Protein AF-A0A7Z9MV80-F1 (afdb_monomer_lite)

Secondary structure (DSSP, 8-state):
-EEEEEEESSHHHHHHHHHHGGGGTTSEEEEEEES--S-STT--HHHHHHHTTT--S----------

Foldseek 3Di:
DEDEAEFEPDPVSVVVVVVCCVVCVVYHYHYHYDNDDDDPPDDDPVVVVVVVVPDDDDPPPPDPDDD

Radius of gyration: 17.08 Å; chains: 1; bounding box: 30×18×62 Å

Structure (mmCIF, N/CA/C/O backbone):
data_AF-A0A7Z9MV80-F1
#
_entry.id   AF-A0A7Z9MV80-F1
#
loop_
_atom_site.group_PDB
_atom_site.id
_atom_site.type_symbol
_atom_site.label_atom_id
_atom_site.label_alt_id
_atom_site.label_comp_id
_atom_site.label_asym_id
_atom_site.label_entity_id
_atom_site.label_seq_id
_atom_site.pdbx_PDB_ins_code
_atom_site.Cartn_x
_atom_site.Cartn_y
_atom_site.Cartn_z
_atom_site.occupancy
_atom_site.B_iso_or_equiv
_atom_site.auth_seq_id
_atom_site.auth_comp_id
_atom_site.auth_asym_id
_atom_site.auth_atom_id
_atom_site.pdbx_PDB_model_num
ATOM 1 N N . MET A 1 1 ? -8.171 0.921 16.359 1.00 85.12 1 MET A N 1
ATOM 2 C CA . MET A 1 1 ? -6.694 0.777 16.388 1.00 85.12 1 MET A CA 1
ATOM 3 C C . MET A 1 1 ? -6.067 1.859 15.529 1.00 85.12 1 MET A C 1
ATOM 5 O O . MET A 1 1 ? -6.758 2.379 14.659 1.00 85.12 1 MET A O 1
ATOM 9 N N . LYS A 1 2 ? -4.790 2.177 15.774 1.00 89.88 2 LYS 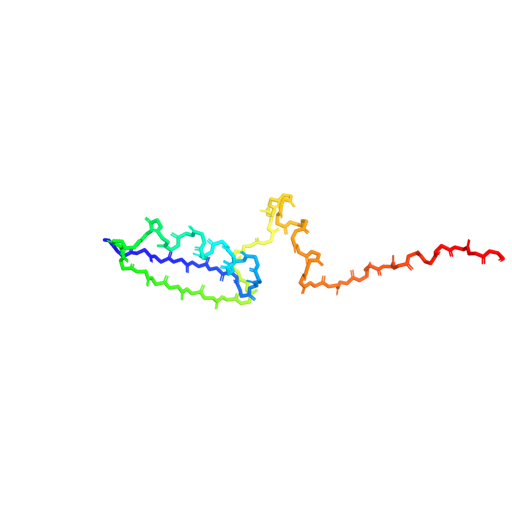A N 1
ATOM 10 C CA . LYS A 1 2 ? -4.002 3.075 14.923 1.00 89.88 2 LYS A CA 1
ATOM 11 C C . LYS A 1 2 ? -3.199 2.240 13.933 1.00 89.88 2 LYS A C 1
ATOM 13 O O . LYS A 1 2 ? -2.400 1.410 14.362 1.00 89.88 2 LYS A O 1
ATOM 18 N N . ILE A 1 3 ? -3.444 2.420 12.641 1.00 90.00 3 ILE A N 1
ATOM 19 C CA . ILE A 1 3 ? -2.763 1.684 11.573 1.00 90.00 3 ILE A CA 1
ATOM 20 C C . ILE A 1 3 ? -1.961 2.687 10.752 1.00 90.00 3 ILE A C 1
ATOM 22 O O . ILE A 1 3 ? -2.514 3.639 10.202 1.00 90.00 3 ILE A O 1
ATOM 26 N N . THR A 1 4 ? -0.653 2.460 10.660 1.00 91.56 4 THR A N 1
ATOM 27 C CA . THR A 1 4 ? 0.241 3.287 9.849 1.00 91.56 4 THR A CA 1
ATOM 28 C C . THR A 1 4 ? 0.539 2.586 8.532 1.00 91.56 4 THR A C 1
ATOM 30 O O . THR A 1 4 ? 1.059 1.471 8.525 1.00 91.56 4 THR A O 1
ATOM 33 N N . ILE A 1 5 ? 0.234 3.248 7.419 1.00 88.62 5 ILE A N 1
ATOM 34 C CA . ILE A 1 5 ? 0.478 2.759 6.065 1.00 88.62 5 ILE A CA 1
ATOM 35 C C . ILE A 1 5 ? 1.614 3.577 5.452 1.00 88.62 5 ILE A C 1
ATOM 37 O O . ILE A 1 5 ? 1.507 4.789 5.272 1.00 88.62 5 ILE A O 1
ATOM 41 N N . LEU A 1 6 ? 2.708 2.895 5.122 1.00 90.12 6 LEU A N 1
ATOM 42 C CA . LEU A 1 6 ? 3.834 3.445 4.372 1.00 90.12 6 LEU A CA 1
ATOM 43 C C . LEU A 1 6 ? 3.668 3.033 2.913 1.00 90.12 6 LEU A C 1
ATOM 45 O O . LEU A 1 6 ? 3.773 1.851 2.590 1.00 90.12 6 LEU A O 1
ATOM 49 N N . ALA A 1 7 ? 3.398 4.000 2.044 1.00 86.81 7 ALA A N 1
ATOM 50 C CA . ALA A 1 7 ? 3.171 3.759 0.628 1.00 86.81 7 ALA A CA 1
ATOM 51 C C . ALA A 1 7 ? 4.067 4.653 -0.234 1.00 86.81 7 ALA A C 1
ATOM 53 O O . ALA A 1 7 ? 4.563 5.700 0.194 1.00 86.81 7 ALA A O 1
ATOM 54 N N . ASN A 1 8 ? 4.301 4.214 -1.465 1.00 88.56 8 ASN A N 1
ATOM 55 C CA . ASN A 1 8 ? 5.014 5.015 -2.446 1.00 88.56 8 ASN A CA 1
ATOM 56 C C . ASN A 1 8 ? 4.096 6.134 -2.972 1.00 88.56 8 ASN A C 1
ATOM 58 O O . ASN A 1 8 ? 2.874 6.000 -3.020 1.00 88.56 8 ASN A O 1
ATOM 62 N N . ARG A 1 9 ? 4.682 7.255 -3.395 1.00 84.12 9 ARG A N 1
ATOM 63 C CA . ARG A 1 9 ? 3.982 8.377 -4.032 1.00 84.12 9 ARG A CA 1
ATOM 64 C C . ARG A 1 9 ? 3.836 8.116 -5.535 1.00 84.12 9 ARG A C 1
ATOM 66 O O . ARG A 1 9 ? 4.384 8.844 -6.358 1.00 84.12 9 ARG A O 1
ATOM 73 N N . ASP A 1 10 ? 3.113 7.060 -5.877 1.00 83.81 10 ASP A N 1
ATOM 74 C CA . ASP A 1 10 ? 2.815 6.668 -7.254 1.00 83.81 10 ASP A CA 1
ATOM 75 C C . ASP A 1 10 ? 1.322 6.350 -7.437 1.00 83.81 10 ASP A C 1
ATOM 77 O O . ASP A 1 10 ? 0.573 6.174 -6.473 1.00 83.81 10 ASP A O 1
ATOM 81 N N . LEU A 1 11 ? 0.883 6.285 -8.695 1.00 83.94 11 LEU A N 1
ATOM 82 C CA . LEU A 1 11 ? -0.522 6.075 -9.040 1.00 83.94 11 LEU A CA 1
ATOM 83 C C . LEU A 1 11 ? -1.062 4.725 -8.543 1.00 83.94 11 LEU A C 1
ATOM 85 O O . LEU A 1 11 ? -2.206 4.654 -8.096 1.00 83.94 11 LEU A O 1
ATOM 89 N N . ALA A 1 12 ? -0.265 3.661 -8.594 1.00 83.38 12 ALA A N 1
ATOM 90 C CA . ALA A 1 12 ? -0.708 2.336 -8.182 1.00 83.38 12 ALA A CA 1
ATOM 91 C C . ALA A 1 12 ? -0.888 2.252 -6.667 1.00 83.38 12 ALA A C 1
ATOM 93 O O . ALA A 1 12 ? -1.880 1.690 -6.200 1.00 83.38 12 ALA A O 1
ATOM 94 N N . SER A 1 13 ? 0.004 2.888 -5.910 1.00 85.81 13 SER A N 1
ATOM 95 C CA . SER A 1 13 ? -0.149 3.065 -4.466 1.00 85.81 13 SER A CA 1
ATOM 96 C C . SER A 1 13 ? -1.434 3.828 -4.121 1.00 85.81 13 SER A C 1
ATOM 98 O O . SER A 1 13 ? -2.182 3.392 -3.247 1.00 85.81 13 SER A O 1
ATOM 100 N N . CYS A 1 14 ? -1.766 4.900 -4.850 1.00 87.88 14 CYS A N 1
ATOM 101 C CA . CYS A 1 14 ? -3.038 5.615 -4.674 1.00 87.88 14 CYS A CA 1
ATOM 102 C C . CYS A 1 14 ? -4.261 4.736 -4.992 1.00 87.88 14 CYS A C 1
ATOM 104 O O . CYS A 1 14 ? -5.243 4.748 -4.249 1.00 87.88 14 CYS A O 1
ATOM 106 N N . ILE A 1 15 ? -4.208 3.939 -6.064 1.00 90.06 15 ILE A N 1
ATOM 107 C CA . ILE A 1 15 ? -5.283 2.997 -6.419 1.00 90.06 15 ILE A CA 1
ATOM 108 C C . ILE A 1 15 ? -5.458 1.936 -5.325 1.00 90.06 15 ILE A C 1
ATOM 110 O O . ILE A 1 15 ? -6.588 1.628 -4.942 1.00 90.06 15 ILE A O 1
ATOM 114 N N . ALA A 1 16 ? -4.360 1.390 -4.802 1.00 89.12 16 ALA A N 1
ATOM 115 C CA . ALA A 1 16 ? -4.390 0.413 -3.720 1.00 89.12 16 ALA A CA 1
ATOM 116 C C . ALA A 1 16 ? -4.979 1.015 -2.435 1.00 89.12 16 ALA A C 1
ATOM 118 O O . ALA A 1 16 ? -5.854 0.401 -1.827 1.00 89.12 16 ALA A O 1
ATOM 119 N N . LEU A 1 17 ? -4.575 2.236 -2.070 1.00 90.62 17 LEU A N 1
ATOM 120 C CA . LEU A 1 17 ? -5.128 2.963 -0.924 1.00 90.62 17 LEU A CA 1
ATOM 121 C C . LEU A 1 17 ? -6.634 3.202 -1.071 1.00 90.62 17 LEU A C 1
ATOM 123 O O . LEU A 1 17 ? -7.379 2.936 -0.134 1.00 90.62 17 LEU A O 1
ATOM 127 N N . ASN A 1 18 ? -7.104 3.598 -2.256 1.00 91.62 18 ASN A N 1
ATOM 128 C CA . ASN A 1 18 ? -8.535 3.789 -2.514 1.00 91.62 18 ASN A CA 1
ATOM 129 C C . ASN A 1 18 ? -9.352 2.498 -2.371 1.00 91.62 18 ASN A C 1
ATOM 131 O O . ASN A 1 18 ? -10.513 2.548 -1.975 1.00 91.62 18 ASN A O 1
ATOM 135 N N . ARG A 1 19 ? -8.758 1.338 -2.668 1.00 91.88 19 ARG A N 1
ATOM 136 C CA . ARG A 1 19 ? -9.391 0.031 -2.420 1.00 91.88 19 ARG A CA 1
ATOM 137 C C . ARG A 1 19 ? -9.327 -0.374 -0.948 1.00 91.88 19 ARG A C 1
ATOM 139 O O . ARG A 1 19 ? -10.201 -1.096 -0.481 1.00 91.88 19 ARG A O 1
ATOM 146 N N . LEU A 1 20 ? -8.302 0.081 -0.232 1.00 90.19 20 LEU A N 1
ATOM 147 C CA . LEU A 1 20 ? -8.034 -0.287 1.153 1.00 90.19 20 LEU A CA 1
ATOM 148 C C . LEU A 1 20 ? -8.832 0.564 2.154 1.00 90.19 20 LEU A C 1
ATOM 150 O O . LEU A 1 20 ? -9.336 0.022 3.133 1.00 90.19 20 LEU A O 1
ATOM 154 N N . PHE A 1 21 ? -9.017 1.866 1.915 1.00 89.44 21 PHE A N 1
ATOM 155 C CA . PHE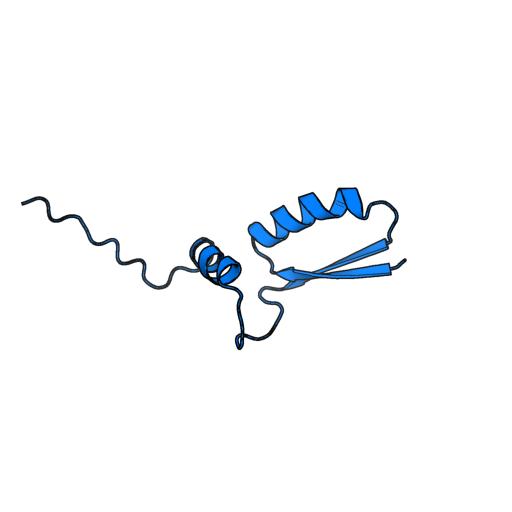 A 1 21 ? -9.728 2.758 2.845 1.00 89.44 21 PHE A CA 1
ATOM 156 C C . PHE A 1 21 ? -11.136 2.310 3.233 1.00 89.44 21 PHE A C 1
ATOM 158 O O . PHE A 1 21 ? -11.441 2.369 4.425 1.00 89.44 21 PHE A O 1
ATOM 165 N N . PRO A 1 22 ? -11.990 1.824 2.311 1.00 92.00 22 PRO A N 1
ATOM 166 C CA . PRO A 1 22 ? -13.329 1.374 2.680 1.00 92.00 22 PRO A CA 1
ATOM 167 C C . PRO A 1 22 ? -13.311 0.222 3.692 1.00 92.00 22 PRO A C 1
ATOM 169 O O . PRO A 1 22 ? -14.213 0.121 4.521 1.00 92.00 22 PRO A O 1
ATOM 172 N N . LEU A 1 23 ? -12.276 -0.625 3.644 1.00 91.06 23 LEU A N 1
ATOM 173 C CA . LEU A 1 23 ? -12.110 -1.779 4.529 1.00 91.06 23 LEU A CA 1
ATOM 174 C C . LEU A 1 23 ? -11.584 -1.389 5.916 1.00 91.06 23 LEU A C 1
ATOM 176 O O . LEU A 1 23 ? -11.768 -2.136 6.870 1.00 91.06 23 LEU A O 1
ATOM 180 N N . LEU A 1 24 ? -10.921 -0.236 6.031 1.00 89.69 24 LEU A N 1
ATOM 181 C CA . LEU A 1 24 ? -10.290 0.239 7.264 1.00 89.69 24 LEU A CA 1
ATOM 182 C C . LEU A 1 24 ? -10.998 1.474 7.854 1.00 89.69 24 LEU A C 1
ATOM 184 O O . LEU A 1 24 ? -10.423 2.175 8.685 1.00 89.69 24 LEU A O 1
ATOM 188 N N . LYS A 1 25 ? -12.248 1.737 7.453 1.00 86.62 25 LYS A N 1
ATOM 189 C CA . LYS A 1 25 ? -13.028 2.918 7.870 1.00 86.62 25 LYS A CA 1
ATOM 190 C C . LYS A 1 25 ? -13.169 3.074 9.393 1.00 86.62 25 LYS A C 1
ATOM 192 O O . LYS A 1 25 ? -13.286 4.190 9.882 1.00 86.62 25 LYS A O 1
ATOM 197 N N . ASP A 1 26 ? -13.143 1.964 10.130 1.00 92.19 26 ASP A N 1
ATOM 198 C CA . ASP A 1 26 ? -13.322 1.921 11.587 1.00 92.19 26 ASP A CA 1
ATOM 199 C C . ASP A 1 26 ? -11.979 2.031 12.348 1.00 92.19 26 ASP A C 1
ATOM 201 O O . 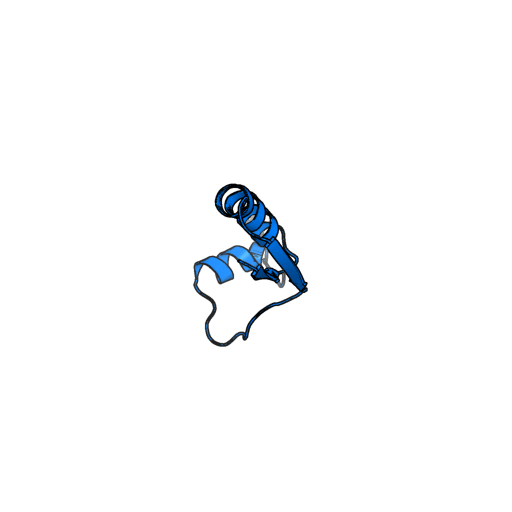ASP A 1 26 ? -11.873 1.723 13.542 1.00 92.19 26 ASP A O 1
ATOM 205 N N . HIS A 1 27 ? -10.902 2.423 11.660 1.00 90.50 27 HIS A N 1
ATOM 206 C CA . HIS A 1 27 ? -9.558 2.551 12.217 1.00 90.50 27 HIS A CA 1
ATOM 207 C C . HIS A 1 27 ? -8.980 3.949 11.986 1.00 90.50 27 HIS A C 1
ATOM 209 O O . HIS A 1 27 ? -9.247 4.605 10.985 1.00 90.50 27 HIS A O 1
ATOM 215 N N . GLU A 1 28 ? -8.151 4.404 12.924 1.00 90.38 28 GLU A N 1
ATOM 216 C CA . GLU A 1 28 ? -7.403 5.648 12.772 1.00 90.38 28 GLU A CA 1
ATOM 217 C C . GLU A 1 28 ? -6.203 5.362 11.864 1.00 90.38 28 GLU A C 1
ATOM 219 O O . GLU A 1 28 ? -5.319 4.576 12.221 1.00 90.38 28 GLU A O 1
ATOM 224 N N . LEU A 1 29 ? -6.200 5.954 10.671 1.00 90.56 29 LEU A N 1
ATOM 225 C CA . LEU A 1 29 ? -5.181 5.709 9.654 1.00 90.56 29 LEU A CA 1
ATOM 226 C C . LEU A 1 29 ? -4.169 6.847 9.612 1.00 90.56 29 LEU A C 1
ATOM 228 O O . LEU A 1 29 ? -4.534 8.012 9.481 1.00 90.56 29 LEU A O 1
ATOM 232 N N . CYS A 1 30 ? -2.887 6.496 9.656 1.00 90.62 30 CYS A N 1
ATOM 233 C CA . CYS A 1 30 ? -1.790 7.416 9.387 1.00 90.62 30 CYS A CA 1
ATOM 234 C C . CYS A 1 30 ? -1.089 6.987 8.101 1.00 90.62 30 CYS A C 1
ATOM 236 O O . CYS A 1 30 ? -0.667 5.838 7.980 1.00 90.62 30 CYS A O 1
ATOM 238 N N . ILE A 1 31 ? -0.979 7.885 7.125 1.00 88.94 31 ILE A N 1
ATOM 239 C CA . ILE A 1 31 ? -0.466 7.544 5.797 1.00 88.94 31 ILE A CA 1
ATOM 240 C C . ILE A 1 31 ? 0.782 8.358 5.527 1.00 88.94 31 ILE A C 1
ATOM 242 O O . ILE A 1 31 ? 0.741 9.586 5.491 1.00 88.94 31 ILE A O 1
ATOM 246 N N . PHE A 1 32 ? 1.877 7.653 5.283 1.00 89.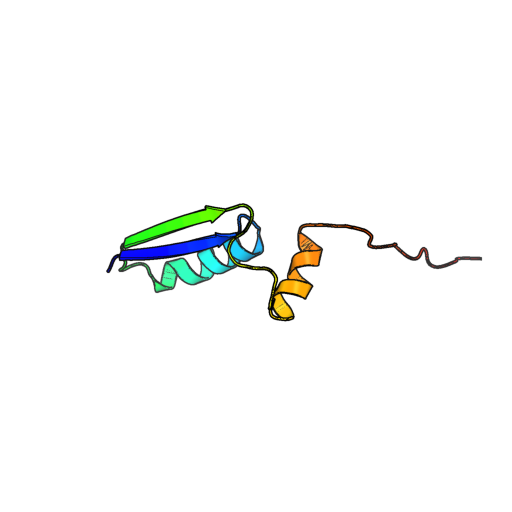75 32 PHE A N 1
ATOM 247 C CA . PHE A 1 32 ? 3.133 8.248 4.871 1.00 89.75 32 PHE A CA 1
ATOM 248 C C . PHE A 1 32 ? 3.399 7.895 3.415 1.00 89.75 32 PHE A C 1
ATOM 250 O O . PHE A 1 32 ? 3.642 6.736 3.076 1.00 89.75 32 PHE A O 1
ATOM 257 N N . LEU A 1 33 ? 3.354 8.919 2.565 1.00 86.38 33 LEU A N 1
ATOM 258 C CA . LEU A 1 33 ? 3.711 8.821 1.156 1.00 86.38 33 LEU A CA 1
ATOM 259 C C . LEU A 1 33 ? 5.160 9.272 0.975 1.00 86.38 33 LEU A C 1
ATOM 261 O O . LEU A 1 33 ? 5.495 10.427 1.232 1.00 86.38 33 LEU A O 1
ATOM 265 N N . SER A 1 34 ? 6.014 8.367 0.511 1.00 84.38 34 SER A N 1
ATOM 266 C CA . SER A 1 34 ? 7.412 8.658 0.170 1.00 84.38 34 SER A CA 1
ATOM 267 C C . SER A 1 34 ? 7.646 8.416 -1.315 1.00 84.38 34 SER A C 1
ATOM 269 O O . SER A 1 34 ? 6.963 7.601 -1.925 1.00 84.38 34 SER A O 1
ATOM 271 N N . ALA A 1 35 ? 8.647 9.065 -1.912 1.00 79.31 35 ALA A N 1
ATOM 272 C CA . ALA A 1 35 ? 9.090 8.707 -3.263 1.00 79.31 35 ALA A CA 1
ATOM 273 C C . ALA A 1 35 ? 9.468 7.215 -3.363 1.00 79.31 35 ALA A C 1
ATOM 275 O O . ALA A 1 35 ? 9.332 6.610 -4.424 1.00 79.31 35 ALA A O 1
ATOM 276 N N . LYS A 1 36 ? 9.924 6.624 -2.249 1.00 75.38 36 LYS A N 1
ATOM 277 C CA . LYS A 1 36 ? 10.234 5.202 -2.154 1.00 75.38 36 LYS A CA 1
ATOM 278 C C . LYS A 1 36 ? 10.123 4.681 -0.718 1.00 75.38 36 LYS A C 1
ATOM 280 O O . LYS A 1 36 ? 10.691 5.274 0.200 1.00 75.38 36 LYS A O 1
ATOM 285 N N . VAL A 1 37 ? 9.463 3.541 -0.542 1.00 71.38 37 VAL A N 1
ATOM 286 C CA . VAL A 1 37 ? 9.424 2.734 0.681 1.00 71.38 37 VAL A CA 1
ATOM 287 C C . VAL A 1 37 ? 10.053 1.359 0.405 1.00 71.38 37 VAL A C 1
ATOM 289 O O . VAL A 1 37 ? 9.825 0.758 -0.643 1.00 71.38 37 VAL A O 1
ATOM 292 N N . GLY A 1 38 ? 10.889 0.862 1.323 1.00 70.75 38 GLY A N 1
ATOM 293 C CA . GLY A 1 38 ? 11.530 -0.461 1.221 1.00 70.75 38 GLY A CA 1
ATOM 294 C C . GLY A 1 38 ? 12.863 -0.542 0.441 1.00 70.75 38 GLY A C 1
ATOM 295 O O . GLY A 1 38 ? 13.276 0.370 -0.289 1.00 70.75 38 GLY A O 1
ATOM 296 N N . LYS A 1 39 ? 13.573 -1.667 0.628 1.00 68.19 39 LYS A N 1
ATOM 297 C CA . LYS A 1 39 ? 14.877 -1.988 0.003 1.00 68.19 39 LYS A CA 1
ATOM 298 C C . LYS A 1 39 ? 14.710 -2.662 -1.371 1.00 68.19 39 LYS A C 1
ATOM 300 O O . LYS A 1 39 ? 13.659 -3.214 -1.667 1.00 68.19 39 LYS A O 1
ATOM 305 N N . TYR A 1 40 ? 15.744 -2.593 -2.218 1.00 63.69 40 TYR A N 1
ATOM 306 C CA . TYR A 1 40 ? 15.735 -3.121 -3.597 1.00 63.69 40 TYR A CA 1
ATOM 307 C C . TYR A 1 40 ? 15.950 -4.637 -3.707 1.00 63.69 40 TYR A C 1
ATOM 309 O O . TYR A 1 40 ? 15.802 -5.185 -4.793 1.00 63.69 40 TYR A O 1
ATOM 317 N N . ASP A 1 41 ? 16.296 -5.313 -2.614 1.00 61.16 41 ASP A N 1
ATOM 318 C CA . ASP A 1 41 ? 16.894 -6.648 -2.705 1.00 61.16 41 ASP A CA 1
ATOM 319 C C . ASP A 1 41 ? 15.929 -7.734 -3.207 1.00 61.16 41 ASP A C 1
ATOM 321 O O . ASP A 1 41 ? 16.377 -8.734 -3.762 1.00 61.16 41 ASP A O 1
ATOM 325 N N . ARG A 1 42 ? 14.608 -7.554 -3.039 1.00 58.50 42 ARG A N 1
ATOM 326 C CA . ARG A 1 42 ? 13.574 -8.489 -3.521 1.00 58.50 42 ARG A CA 1
ATOM 327 C C . ARG A 1 42 ? 12.277 -7.760 -3.867 1.00 58.50 42 ARG A C 1
ATOM 329 O O . ARG A 1 42 ? 11.362 -7.701 -3.047 1.00 58.50 42 ARG A O 1
ATOM 336 N N . LEU A 1 43 ? 12.188 -7.199 -5.074 1.00 64.25 43 LEU A N 1
ATOM 337 C CA . LEU A 1 43 ? 10.897 -6.754 -5.602 1.00 64.25 43 LEU A CA 1
ATOM 338 C C . LEU A 1 43 ? 10.134 -7.962 -6.175 1.00 64.25 43 LEU A C 1
ATOM 340 O O . LEU A 1 43 ? 10.684 -8.670 -7.016 1.00 64.25 43 LEU A O 1
ATOM 344 N N . PRO A 1 44 ? 8.878 -8.202 -5.759 1.00 67.00 44 PRO A N 1
ATOM 345 C CA . PRO A 1 44 ? 7.984 -9.129 -6.444 1.00 67.00 44 PRO A CA 1
ATOM 346 C C . PRO A 1 44 ? 7.839 -8.741 -7.919 1.00 67.00 44 PRO A C 1
ATOM 348 O O . PRO A 1 44 ? 7.781 -7.551 -8.230 1.00 67.00 44 PRO A O 1
ATOM 351 N N . GLN A 1 45 ? 7.715 -9.728 -8.812 1.00 66.25 45 GLN A N 1
ATOM 352 C CA . GLN A 1 45 ? 7.595 -9.505 -10.260 1.00 66.25 45 GLN A CA 1
ATOM 353 C C . GLN A 1 45 ? 6.492 -8.489 -10.608 1.00 66.25 45 GLN A C 1
ATOM 355 O O . GLN A 1 45 ? 6.729 -7.563 -11.372 1.00 66.25 45 GLN A O 1
ATOM 360 N N . ALA A 1 46 ? 5.345 -8.560 -9.924 1.00 65.62 46 ALA A N 1
ATOM 361 C CA . ALA A 1 46 ? 4.245 -7.611 -10.095 1.00 65.62 46 ALA A CA 1
ATOM 362 C C . ALA A 1 46 ? 4.627 -6.140 -9.812 1.00 65.62 46 ALA A C 1
ATOM 364 O O . ALA A 1 46 ? 4.043 -5.237 -10.402 1.00 65.62 46 ALA A O 1
ATOM 365 N N . LEU A 1 47 ? 5.604 -5.875 -8.930 1.00 62.34 47 LEU A N 1
ATOM 366 C CA . LEU A 1 47 ? 6.131 -4.522 -8.699 1.00 62.34 47 LEU A CA 1
ATOM 367 C C . LEU A 1 47 ? 7.172 -4.107 -9.746 1.00 62.34 47 LEU A C 1
ATOM 369 O O . LEU A 1 47 ? 7.303 -2.914 -10.016 1.00 62.34 47 LEU A O 1
ATOM 373 N N . LEU A 1 48 ? 7.907 -5.057 -10.334 1.00 66.44 48 LEU A N 1
ATOM 374 C CA . LEU A 1 48 ? 8.804 -4.784 -11.462 1.00 66.44 48 LEU A CA 1
ATOM 375 C C . LEU A 1 48 ? 7.997 -4.388 -12.701 1.00 66.44 48 LEU A C 1
ATOM 377 O O . LEU A 1 48 ? 8.306 -3.371 -13.317 1.00 66.44 48 LEU A O 1
ATOM 381 N N . ASP A 1 49 ? 6.918 -5.118 -12.985 1.00 65.69 49 ASP A N 1
ATOM 382 C CA . ASP A 1 49 ? 6.005 -4.848 -14.103 1.00 65.69 49 ASP A CA 1
ATOM 383 C C . ASP A 1 49 ? 5.322 -3.472 -13.961 1.00 65.69 49 ASP A C 1
ATOM 385 O O . ASP A 1 49 ? 5.083 -2.765 -14.937 1.00 65.69 49 ASP A O 1
ATOM 389 N N . LEU A 1 50 ? 5.079 -3.039 -12.722 1.00 59.66 50 LEU A N 1
ATOM 390 C CA . LEU A 1 50 ? 4.520 -1.725 -12.396 1.00 59.66 50 LEU A CA 1
ATOM 391 C C . LEU A 1 50 ? 5.531 -0.576 -12.499 1.00 59.66 50 LEU A C 1
ATOM 393 O O . LEU A 1 50 ? 5.148 0.560 -12.782 1.00 59.66 50 LEU A O 1
ATOM 397 N N . LYS A 1 51 ? 6.826 -0.852 -12.303 1.00 58.16 51 LYS A N 1
ATOM 398 C CA . LYS A 1 51 ? 7.893 0.160 -12.370 1.00 58.16 51 LYS A CA 1
ATOM 399 C C . LYS A 1 51 ? 8.010 0.784 -13.768 1.00 58.16 51 LYS A C 1
ATOM 401 O O . LYS A 1 51 ? 8.375 1.955 -13.879 1.00 58.16 51 LYS A O 1
ATOM 406 N N . PHE A 1 52 ? 7.618 0.044 -14.808 1.00 51.69 52 PHE A N 1
ATOM 407 C CA . PHE A 1 52 ? 7.529 0.533 -16.188 1.00 51.69 52 PHE A CA 1
ATOM 408 C C . PHE A 1 52 ? 6.536 1.689 -16.364 1.00 51.69 52 PHE A C 1
ATOM 410 O O . PHE A 1 52 ? 6.670 2.465 -17.303 1.00 51.69 52 PHE A O 1
ATOM 417 N N . TYR A 1 53 ? 5.572 1.853 -15.454 1.00 49.41 53 TYR A N 1
ATOM 418 C CA . TYR A 1 53 ? 4.552 2.893 -15.572 1.00 49.41 53 TYR A CA 1
ATOM 419 C C . TYR A 1 53 ? 5.008 4.270 -15.049 1.00 49.41 53 TYR A C 1
ATOM 421 O O . TYR A 1 53 ? 4.356 5.275 -15.319 1.00 49.41 53 TYR A O 1
ATOM 429 N N . GLY A 1 54 ? 6.115 4.346 -14.296 1.00 44.53 54 GLY A N 1
ATOM 430 C CA . GLY A 1 54 ? 6.528 5.577 -13.600 1.00 44.53 54 GLY A CA 1
ATOM 431 C C . GLY A 1 54 ? 7.975 6.018 -13.811 1.00 44.53 54 GLY A C 1
ATOM 432 O O . GLY A 1 54 ? 8.362 7.089 -13.346 1.00 44.53 54 GLY A O 1
ATOM 433 N N . SER A 1 55 ? 8.813 5.219 -14.467 1.00 39.94 55 SER A N 1
ATOM 434 C CA . SER A 1 55 ? 10.208 5.582 -14.724 1.00 39.94 55 SER A CA 1
ATOM 435 C C . SER A 1 55 ? 10.692 4.876 -15.981 1.00 39.94 55 SER A C 1
ATOM 437 O O . SER A 1 55 ? 11.135 3.734 -15.911 1.00 39.94 55 SER A O 1
ATOM 439 N N . SER A 1 56 ? 10.633 5.557 -17.124 1.00 42.53 56 SER A N 1
ATOM 440 C CA . SER A 1 56 ? 11.458 5.178 -18.270 1.00 42.53 56 SER A CA 1
ATOM 441 C C . SER A 1 56 ? 12.924 5.400 -17.904 1.00 42.53 56 SER A C 1
ATOM 443 O O . SER A 1 56 ? 13.334 6.536 -17.663 1.00 42.53 56 SER A O 1
ATOM 445 N N . PRO A 1 57 ? 13.733 4.342 -17.944 1.00 46.09 57 PRO A N 1
ATOM 446 C CA . PRO A 1 57 ? 14.929 4.400 -18.746 1.00 46.09 57 PRO A CA 1
ATOM 447 C C . PRO A 1 57 ? 14.753 3.364 -19.855 1.00 46.09 57 PRO A C 1
ATOM 449 O O . PRO A 1 57 ? 14.654 2.168 -19.610 1.00 46.09 57 PRO A O 1
ATOM 452 N N . GLU A 1 58 ? 14.692 3.852 -21.090 1.00 41.59 58 GLU A N 1
ATOM 4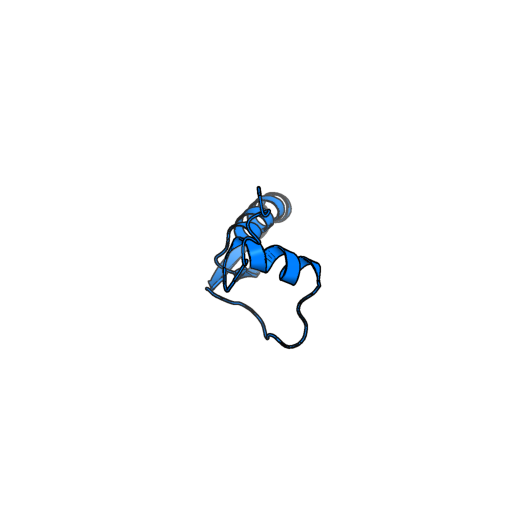53 C CA . GLU A 1 58 ? 15.002 3.041 -22.270 1.00 41.59 58 GLU A CA 1
ATOM 454 C C . GLU A 1 58 ? 14.006 1.924 -22.621 1.00 41.59 58 GLU A C 1
ATOM 456 O O . GLU A 1 58 ? 14.383 0.801 -22.952 1.00 41.59 58 GLU A O 1
ATOM 461 N N . CYS A 1 59 ? 12.721 2.265 -22.743 1.00 35.03 59 CYS A N 1
ATOM 462 C CA . CYS A 1 59 ? 11.953 1.651 -23.824 1.00 35.03 59 CYS A CA 1
ATOM 463 C C . CYS A 1 59 ? 12.512 2.196 -25.143 1.00 35.03 59 CYS A C 1
ATOM 465 O O . CYS A 1 59 ? 12.058 3.220 -25.654 1.00 35.03 59 CYS A O 1
ATOM 467 N N . LYS A 1 60 ? 13.520 1.509 -25.694 1.00 40.16 60 LYS A N 1
ATOM 468 C CA . LYS A 1 60 ? 13.746 1.515 -27.137 1.00 40.16 60 LYS A CA 1
ATOM 469 C C . LYS A 1 60 ? 12.426 1.078 -27.762 1.00 40.16 60 LYS A C 1
ATOM 471 O O . LYS A 1 60 ? 12.104 -0.107 -27.781 1.00 40.16 60 LYS A O 1
ATOM 476 N N . PHE A 1 61 ? 11.641 2.042 -28.232 1.00 38.06 61 PHE A N 1
ATOM 477 C CA . PHE A 1 61 ? 10.707 1.784 -29.310 1.00 38.06 61 PHE A CA 1
ATOM 478 C C . PHE A 1 61 ? 11.576 1.305 -30.467 1.00 38.06 61 PHE A C 1
ATOM 480 O O . PHE A 1 61 ? 12.186 2.106 -31.171 1.00 38.06 61 PHE A O 1
ATOM 487 N N . SER A 1 62 ? 11.711 -0.013 -30.605 1.00 44.00 62 SER A N 1
ATOM 488 C CA . SER A 1 62 ? 12.092 -0.613 -31.871 1.00 44.00 62 SER A CA 1
ATOM 489 C C . SER A 1 62 ? 11.074 -0.095 -32.875 1.00 44.00 62 SER A C 1
ATOM 491 O O . SER A 1 62 ? 9.925 -0.533 -32.882 1.00 44.00 62 SER A O 1
ATOM 493 N N . THR A 1 63 ? 11.465 0.907 -33.657 1.00 50.66 63 THR A N 1
ATOM 494 C CA . THR A 1 63 ? 10.724 1.302 -34.844 1.00 50.66 63 THR A CA 1
ATOM 495 C C . THR A 1 63 ? 10.548 0.035 -35.673 1.00 50.66 63 THR A C 1
ATOM 497 O O . THR A 1 63 ? 11.559 -0.607 -35.982 1.00 50.66 63 THR A O 1
ATOM 500 N N . PRO A 1 64 ? 9.317 -0.384 -36.009 1.00 46.12 64 PRO A N 1
ATOM 501 C CA . PRO A 1 64 ? 9.168 -1.407 -37.020 1.00 46.12 64 PRO A CA 1
ATOM 502 C C . PRO A 1 64 ? 9.767 -0.816 -38.297 1.00 46.12 64 PRO A C 1
ATOM 504 O O . PRO A 1 64 ? 9.340 0.243 -38.753 1.00 46.12 64 PRO A O 1
ATOM 507 N N . ASN A 1 65 ? 10.819 -1.458 -38.807 1.00 49.94 65 ASN A N 1
ATOM 508 C CA . ASN A 1 65 ? 11.352 -1.179 -40.131 1.00 49.94 65 ASN A CA 1
ATOM 509 C C . ASN A 1 65 ? 10.197 -1.348 -41.126 1.00 49.94 65 ASN A C 1
ATOM 511 O O . ASN A 1 65 ? 9.786 -2.472 -41.414 1.00 49.94 65 ASN A O 1
ATOM 515 N N . LEU A 1 66 ? 9.653 -0.233 -41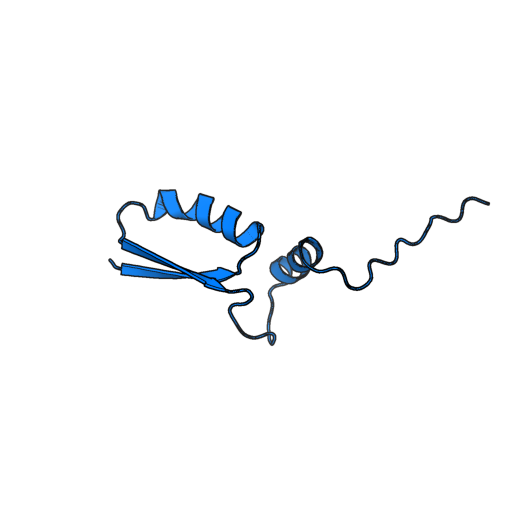.602 1.00 48.97 66 LEU A N 1
ATOM 516 C CA . LEU A 1 66 ? 8.920 -0.172 -42.855 1.00 48.97 66 LEU A CA 1
ATOM 517 C C . LEU A 1 66 ? 9.964 0.181 -43.911 1.00 48.97 66 LEU A C 1
ATOM 519 O O . LEU A 1 66 ? 10.627 1.212 -43.794 1.00 48.97 66 LEU A O 1
ATOM 523 N N . GLY A 1 67 ? 10.178 -0.764 -44.829 1.00 45.47 67 GLY A N 1
ATOM 524 C CA . GLY A 1 67 ? 11.055 -0.602 -45.986 1.00 45.47 67 GLY A CA 1
ATOM 525 C C . GLY A 1 67 ? 10.521 0.381 -47.014 1.00 45.47 67 GLY A C 1
ATOM 526 O O . GLY A 1 67 ? 9.385 0.879 -46.844 1.00 45.47 67 GLY A O 1
#

pLDDT: mean 72.44, std 18.59, range [35.03, 92.19]

Sequence (67 aa):
MKITILANRDLASCIALNRLFPLLKDHELCIFLSAKVGKYDRLPQALLDLKFYGSSPECKFSTPNLG